Protein AF-S7VWA1-F1 (afdb_monomer_lite)

Radius of gyration: 20.53 Å; chains: 1; bounding box: 44×35×61 Å

Secondary structure (DSSP, 8-state):
-BSPPSS-EEEEEEETTEEEEEEEE--BTTTB-------SS-EEEEEEETTTEEEEEEESSS--EEEEETTTTEEEEES-HHHHHHHHHHHHHHHHHHHHHHHHHHHHHHHHHT-HHHHHHHHHHHHHHHHHHHHHHHHHHHHHHHHHHTT--

Organism: NCBI:txid641526

Sequence (153 aa):
MKNIPEGDVILSQYDVDKISVLDTLEIGKGGTFSHELTVDNPNFYDLDLFGEKTIRLALFEEDVEIKYDFESEKLDVTGSKDSELLFNIDELTVKYQEETNELNSAFYEAMTAKDQDKVQEIREQAMVMGMNHAENVKDIISKRKEVLLHWQD

pLDDT: mean 88.63, std 12.36, range [36.06, 97.75]

InterPro domains:
  IPR025380 Domain of unknown function DUF4369 [PF14289] (3-85)

Structure (mmCIF, N/CA/C/O backbone):
data_AF-S7VWA1-F1
#
_entry.id   AF-S7VWA1-F1
#
loop_
_atom_site.group_PDB
_atom_site.id
_atom_site.type_symbol
_atom_site.label_atom_id
_atom_site.label_alt_id
_atom_site.label_comp_id
_atom_site.label_asym_id
_atom_site.label_entity_id
_atom_site.label_seq_id
_atom_site.pdbx_PDB_ins_code
_atom_site.Cartn_x
_atom_site.Cartn_y
_atom_site.Cartn_z
_atom_site.occupancy
_atom_site.B_iso_or_equiv
_atom_site.auth_seq_id
_atom_site.auth_comp_id
_atom_site.auth_asym_id
_atom_site.auth_atom_id
_atom_site.pdbx_PDB_model_num
ATOM 1 N N . MET A 1 1 ? -9.393 15.049 9.196 1.00 61.25 1 MET A N 1
ATOM 2 C CA . MET A 1 1 ? -9.174 14.886 7.738 1.00 61.25 1 MET A CA 1
ATOM 3 C C . MET A 1 1 ? -9.419 16.221 7.033 1.00 61.25 1 MET A C 1
ATOM 5 O O . MET A 1 1 ? -9.912 17.145 7.675 1.00 61.25 1 MET A O 1
ATOM 9 N N . LYS A 1 2 ? -9.063 16.367 5.754 1.00 64.38 2 LYS A N 1
ATOM 10 C CA . LYS A 1 2 ? -9.415 17.543 4.930 1.00 64.38 2 LYS A CA 1
ATOM 11 C C . LYS A 1 2 ? -10.226 17.097 3.713 1.00 64.38 2 LYS A C 1
ATOM 13 O O . LYS A 1 2 ? -10.037 15.972 3.270 1.00 64.38 2 LYS A O 1
ATOM 18 N N . ASN A 1 3 ? -11.095 17.979 3.206 1.00 68.25 3 ASN A N 1
ATOM 19 C CA . ASN A 1 3 ? -11.914 17.765 2.000 1.00 68.25 3 ASN A CA 1
ATOM 20 C C . ASN A 1 3 ? -12.756 16.476 2.054 1.00 68.25 3 ASN A C 1
ATOM 22 O O . ASN A 1 3 ? -12.629 15.602 1.212 1.00 68.25 3 ASN A O 1
ATOM 26 N N . ILE A 1 4 ? -13.574 16.357 3.101 1.00 73.81 4 ILE A N 1
ATOM 27 C CA . ILE A 1 4 ? -14.302 15.129 3.445 1.00 73.81 4 ILE A CA 1
ATOM 28 C C . ILE A 1 4 ? -15.493 14.929 2.486 1.00 73.81 4 ILE A C 1
ATOM 30 O O . ILE A 1 4 ? -16.330 15.837 2.416 1.00 73.81 4 ILE A O 1
ATOM 34 N N . PRO A 1 5 ? -15.586 13.785 1.783 1.00 79.19 5 PRO A N 1
ATOM 35 C CA . PRO A 1 5 ? -16.743 13.427 0.960 1.00 79.19 5 PRO A CA 1
ATOM 36 C C . PRO A 1 5 ? -18.007 13.160 1.793 1.00 79.19 5 PRO A C 1
ATOM 38 O O . PRO A 1 5 ? -17.959 13.039 3.017 1.00 79.19 5 PRO A O 1
ATOM 41 N N . GLU A 1 6 ? -19.158 13.048 1.129 1.00 81.56 6 GLU A N 1
ATOM 42 C CA . GLU A 1 6 ? -20.365 12.511 1.769 1.00 81.56 6 GLU A CA 1
ATOM 43 C C . GLU A 1 6 ? -20.271 10.984 1.868 1.00 81.56 6 GLU A C 1
ATOM 45 O O . GLU A 1 6 ? -19.834 10.330 0.926 1.00 81.56 6 GLU A O 1
ATOM 50 N N . GLY A 1 7 ? -20.717 10.409 2.984 1.00 86.06 7 GLY A N 1
ATOM 51 C CA . GLY A 1 7 ? -20.740 8.961 3.183 1.00 86.06 7 GLY A CA 1
ATOM 52 C C . GLY A 1 7 ? -20.439 8.558 4.621 1.00 86.06 7 GLY A C 1
ATOM 53 O O . GLY A 1 7 ? -20.349 9.405 5.514 1.00 86.06 7 GLY A O 1
ATOM 54 N N . ASP A 1 8 ? -20.254 7.257 4.809 1.00 91.38 8 ASP A N 1
ATOM 55 C CA . ASP A 1 8 ? -19.962 6.641 6.098 1.00 91.38 8 ASP A CA 1
ATOM 56 C C . ASP A 1 8 ? -18.490 6.224 6.185 1.00 91.38 8 ASP A C 1
ATOM 58 O O . ASP A 1 8 ? -17.864 5.898 5.177 1.00 91.38 8 ASP A O 1
ATOM 62 N N . VAL A 1 9 ? -17.935 6.192 7.398 1.00 93.94 9 VAL A N 1
ATOM 63 C CA . VAL A 1 9 ? -16.669 5.494 7.653 1.00 93.94 9 VAL A CA 1
ATOM 64 C C . VAL A 1 9 ? -16.994 4.128 8.222 1.00 93.94 9 VAL A C 1
ATOM 66 O O . VAL A 1 9 ? -17.616 4.029 9.277 1.00 93.94 9 VAL A O 1
ATOM 69 N N . ILE A 1 10 ? -16.584 3.073 7.528 1.00 96.06 10 ILE A N 1
ATOM 70 C CA . ILE A 1 10 ? -16.974 1.702 7.855 1.00 96.06 10 ILE A CA 1
ATOM 71 C C . ILE A 1 10 ? -15.726 0.911 8.223 1.00 96.06 10 ILE A C 1
ATOM 73 O O . ILE A 1 10 ? -14.774 0.835 7.449 1.00 96.06 10 ILE A O 1
ATOM 77 N N . LEU A 1 11 ? -15.746 0.283 9.396 1.00 96.31 11 LEU A N 1
ATOM 78 C CA . LEU A 1 11 ? -14.719 -0.663 9.809 1.00 96.31 11 LEU A CA 1
ATOM 79 C C . LEU A 1 11 ? -15.211 -2.080 9.532 1.00 96.31 11 LEU A C 1
ATOM 81 O O . LEU A 1 11 ? -16.265 -2.494 10.016 1.00 96.31 11 LEU A O 1
ATOM 85 N N . SER A 1 12 ? -14.430 -2.836 8.772 1.00 95.75 12 SER A N 1
ATOM 86 C CA . SER A 1 12 ? -14.678 -4.246 8.483 1.00 95.75 12 SER A CA 1
ATOM 87 C C . SER A 1 12 ? -13.497 -5.103 8.918 1.00 95.75 12 SER A C 1
ATOM 89 O O . SER A 1 12 ? -12.361 -4.640 8.935 1.00 95.75 12 SER A O 1
ATOM 91 N N . GLN A 1 13 ? -13.751 -6.363 9.249 1.00 93.81 13 GLN A N 1
ATOM 92 C CA . GLN A 1 13 ? -12.741 -7.344 9.637 1.00 93.81 13 GLN A CA 1
ATOM 93 C C . GLN A 1 13 ? -12.687 -8.485 8.625 1.00 93.81 13 GLN A C 1
ATOM 95 O O . GLN A 1 13 ? -13.713 -8.894 8.074 1.00 93.81 13 GLN A O 1
ATOM 100 N N . TYR A 1 14 ? -11.485 -9.015 8.409 1.00 88.12 14 TYR A N 1
ATOM 101 C CA . TYR A 1 14 ? -11.291 -10.251 7.663 1.00 88.12 14 TYR A CA 1
ATOM 102 C C . TYR A 1 14 ? -11.533 -11.455 8.569 1.00 88.12 14 TYR A C 1
ATOM 104 O O . TYR A 1 14 ? -10.827 -11.670 9.551 1.00 88.12 14 TYR A O 1
ATOM 112 N N . ASP A 1 15 ? -12.504 -12.273 8.194 1.00 81.12 15 ASP A N 1
ATOM 113 C CA . ASP A 1 15 ? -12.645 -13.639 8.677 1.00 81.12 15 ASP A CA 1
ATOM 114 C C . ASP A 1 15 ? -12.110 -14.614 7.619 1.00 81.12 15 ASP A C 1
ATOM 116 O O . ASP A 1 15 ? -11.888 -14.245 6.465 1.00 81.12 15 ASP A O 1
ATOM 120 N N . VAL A 1 16 ? -11.939 -15.884 8.001 1.00 72.94 16 VAL A N 1
ATOM 121 C CA . VAL A 1 16 ? -11.320 -16.940 7.171 1.00 72.94 16 VAL A CA 1
ATOM 122 C C . VAL A 1 16 ? -11.872 -16.994 5.738 1.00 72.94 16 VAL A C 1
ATOM 124 O O . VAL A 1 16 ? -11.105 -17.204 4.803 1.00 72.94 16 VAL A O 1
ATOM 127 N N . ASP A 1 17 ? -13.174 -16.749 5.560 1.00 80.25 17 ASP A N 1
ATOM 128 C CA . ASP A 1 17 ? -13.857 -16.908 4.271 1.00 80.25 17 ASP A CA 1
ATOM 129 C C . ASP A 1 17 ? -14.558 -15.635 3.758 1.00 80.25 17 ASP A C 1
ATOM 131 O O . ASP A 1 17 ? -15.159 -15.657 2.680 1.00 80.25 17 ASP A O 1
ATOM 135 N N . LYS A 1 18 ? -14.565 -14.534 4.523 1.00 85.50 18 LYS A N 1
ATOM 136 C CA . LYS A 1 18 ? -15.349 -13.335 4.181 1.00 85.50 18 LYS A CA 1
ATOM 137 C C . LYS A 1 18 ? -14.862 -12.078 4.896 1.00 85.50 18 LYS A C 1
ATOM 139 O O . LYS A 1 18 ? -14.229 -12.152 5.940 1.00 85.50 18 LYS A O 1
ATOM 144 N N . ILE A 1 19 ? -15.254 -10.927 4.357 1.00 87.69 19 ILE A N 1
ATOM 145 C CA . ILE A 1 19 ? -15.140 -9.633 5.033 1.00 87.69 19 ILE A CA 1
ATOM 146 C C . ILE A 1 19 ? -16.472 -9.344 5.734 1.00 87.69 19 ILE A C 1
ATOM 148 O O . ILE A 1 19 ? -17.538 -9.441 5.118 1.00 87.69 19 ILE A O 1
ATOM 152 N N . SER A 1 20 ? -16.404 -9.015 7.020 1.00 91.81 20 SER A N 1
ATOM 153 C CA . SER A 1 20 ? -17.545 -8.722 7.891 1.00 91.81 20 SER A CA 1
ATOM 154 C C . SER A 1 20 ? -17.509 -7.250 8.294 1.00 91.81 20 SER A C 1
ATOM 156 O O . SER A 1 20 ? -16.512 -6.815 8.862 1.00 91.81 20 SER A O 1
ATOM 158 N N . VAL A 1 21 ? -18.582 -6.488 8.062 1.00 92.94 21 VAL A N 1
ATOM 159 C CA . VAL A 1 21 ? -18.699 -5.138 8.644 1.00 92.94 21 VAL A CA 1
ATOM 160 C C . VAL A 1 21 ? -18.793 -5.272 10.163 1.00 92.94 21 VAL A C 1
ATOM 162 O O . VAL A 1 21 ? -19.668 -5.986 10.657 1.00 92.94 21 VAL A O 1
ATOM 165 N N . LEU A 1 22 ? -17.892 -4.605 10.882 1.00 92.75 22 LEU A N 1
ATOM 166 C CA . LEU A 1 22 ? -17.898 -4.543 12.341 1.00 92.75 22 LEU A CA 1
ATOM 167 C C . LEU A 1 22 ? -18.718 -3.363 12.837 1.00 92.75 22 LEU A C 1
ATOM 169 O O . LEU A 1 22 ? -19.585 -3.544 13.688 1.00 92.75 22 LEU A O 1
ATOM 173 N N . ASP A 1 23 ? -18.439 -2.171 12.310 1.00 93.50 23 ASP A N 1
ATOM 174 C CA . ASP A 1 23 ? -19.079 -0.951 12.783 1.00 93.50 23 ASP A CA 1
ATOM 175 C C . ASP A 1 23 ? -19.065 0.166 11.731 1.00 93.50 23 ASP A C 1
ATOM 177 O O . ASP A 1 23 ? -18.304 0.135 10.760 1.00 93.50 23 ASP A O 1
ATOM 181 N N . THR A 1 24 ? -19.919 1.163 11.944 1.00 94.38 24 THR A N 1
ATOM 182 C CA . THR A 1 24 ? -19.949 2.429 11.209 1.00 94.38 24 THR A CA 1
ATOM 183 C C . THR A 1 24 ? -19.585 3.561 12.164 1.00 94.38 24 THR A C 1
ATOM 185 O O . THR A 1 24 ? -20.292 3.823 13.134 1.00 94.38 24 THR A O 1
ATOM 188 N N . LEU A 1 25 ? -18.457 4.220 11.911 1.00 93.00 25 LEU A N 1
ATOM 189 C CA . LEU A 1 25 ? -17.848 5.174 12.826 1.00 93.00 25 LEU A CA 1
ATOM 190 C C . LEU A 1 25 ? -18.490 6.556 12.689 1.00 93.00 25 LEU A C 1
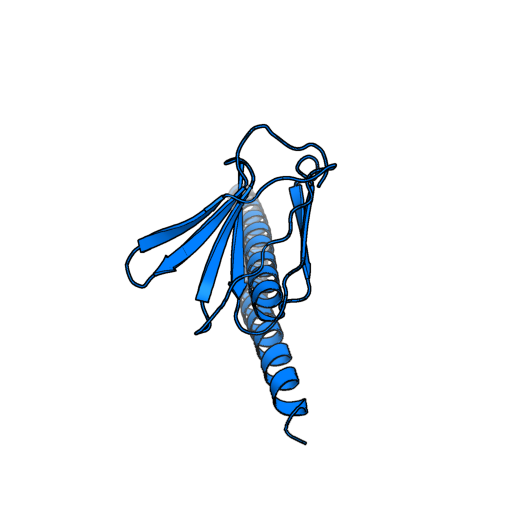ATOM 192 O O . LEU A 1 25 ? -18.592 7.115 11.596 1.00 93.00 25 LEU A O 1
ATOM 196 N N . GLU A 1 26 ? -18.852 7.148 13.827 1.00 89.12 26 GLU A N 1
ATOM 197 C CA . GLU A 1 26 ? -19.348 8.521 13.862 1.00 89.12 26 GLU A CA 1
ATOM 198 C C . GLU A 1 26 ? -18.234 9.532 13.568 1.00 89.12 26 GLU A C 1
ATOM 200 O O . GLU A 1 26 ? -17.156 9.522 14.174 1.00 89.12 26 GLU A O 1
ATOM 205 N N . ILE A 1 27 ? -18.526 10.466 12.660 1.00 88.75 27 ILE A N 1
ATOM 206 C CA . ILE A 1 27 ? -17.581 11.501 12.247 1.00 88.75 27 ILE A CA 1
ATOM 207 C C . ILE A 1 27 ? -17.793 12.777 13.052 1.00 88.75 27 ILE A C 1
ATOM 209 O O . ILE A 1 27 ? -18.796 13.482 12.938 1.00 88.75 27 ILE A O 1
ATOM 213 N N . GLY A 1 28 ? -16.788 13.095 13.860 1.00 83.75 28 GLY A N 1
ATOM 214 C CA . GLY A 1 28 ? -16.686 14.335 14.607 1.00 83.75 28 GLY A CA 1
ATOM 215 C C . GLY A 1 28 ? -16.312 15.539 13.740 1.00 83.75 28 GLY A C 1
ATOM 216 O O . GLY A 1 28 ? -16.038 15.460 12.537 1.00 83.75 28 GLY A O 1
ATOM 217 N N . LYS A 1 29 ? -16.267 16.712 14.381 1.00 78.88 29 LYS A N 1
ATOM 218 C CA . LYS A 1 29 ? -15.920 17.976 13.716 1.00 78.88 29 LYS A CA 1
ATOM 219 C C . LYS A 1 29 ? -14.548 17.889 13.042 1.00 78.88 29 LYS A C 1
ATOM 221 O O . LYS A 1 29 ? -13.563 17.549 13.682 1.00 78.88 29 LYS A O 1
ATOM 226 N N . GLY A 1 30 ? -14.478 18.285 11.771 1.00 75.81 30 GLY A N 1
ATOM 227 C CA . GLY A 1 30 ? -13.224 18.273 11.007 1.00 75.81 30 GLY A CA 1
ATOM 228 C C . GLY A 1 30 ? -12.808 16.885 10.504 1.00 75.81 30 GLY A C 1
ATOM 229 O O . GLY A 1 30 ? -11.635 16.680 10.180 1.00 75.81 30 GLY A O 1
ATOM 230 N N . GLY A 1 31 ? -13.741 15.929 10.437 1.00 83.12 31 GLY A N 1
ATOM 231 C CA . GLY A 1 31 ? -13.469 14.594 9.899 1.00 83.12 31 GLY A CA 1
ATOM 232 C C . GLY A 1 31 ? -12.551 13.787 10.797 1.00 83.12 31 GLY A C 1
ATOM 233 O O . GLY A 1 31 ? -11.582 13.208 10.312 1.00 83.12 31 GLY A O 1
ATOM 234 N N . THR A 1 32 ? -12.766 13.872 12.106 1.00 88.69 32 THR A N 1
ATOM 235 C CA . THR A 1 32 ? -12.045 13.077 13.101 1.00 88.69 32 THR A CA 1
ATOM 236 C C . THR A 1 32 ? -12.975 12.006 13.635 1.00 88.69 32 THR A C 1
ATOM 238 O O . THR A 1 32 ? -14.142 12.288 13.892 1.00 88.69 32 THR A O 1
ATOM 241 N N . PHE A 1 33 ? -12.450 10.819 13.878 1.00 91.38 33 PHE A N 1
ATOM 242 C CA . PHE A 1 33 ? -13.155 9.735 14.547 1.00 91.38 33 PHE A CA 1
ATOM 243 C C . PHE A 1 33 ? -12.196 9.068 15.531 1.00 91.38 33 PHE A C 1
ATOM 245 O O . PHE A 1 33 ? -10.980 9.231 15.433 1.00 91.38 33 PHE A O 1
ATOM 252 N N . SER A 1 34 ? -12.756 8.348 16.492 1.00 91.94 34 SER A N 1
ATOM 253 C CA . SER A 1 34 ? -12.025 7.507 17.435 1.00 91.94 34 SER A CA 1
ATOM 254 C C . SER A 1 34 ? -12.883 6.283 17.689 1.00 91.94 34 SER A C 1
ATOM 256 O O . SER A 1 34 ? -14.093 6.418 17.867 1.00 91.94 34 SER A O 1
ATOM 258 N N . HIS A 1 35 ? -12.274 5.106 17.693 1.00 91.75 35 HIS A N 1
ATOM 259 C CA . HIS A 1 35 ? -12.984 3.851 17.884 1.00 91.75 35 HIS A CA 1
ATOM 260 C C . HIS A 1 35 ? -12.120 2.916 18.723 1.00 91.75 35 HIS A C 1
ATOM 262 O O . HIS A 1 35 ? -10.932 2.765 18.451 1.00 91.75 35 HIS A O 1
ATOM 268 N N . GLU A 1 36 ? -12.719 2.321 19.750 1.00 92.00 36 GLU A N 1
ATOM 269 C CA . GLU A 1 36 ? -12.069 1.324 20.596 1.00 92.00 36 GLU A CA 1
ATOM 270 C C . GLU A 1 36 ? -12.538 -0.063 20.162 1.00 92.00 36 GLU A C 1
ATOM 272 O O . GLU A 1 36 ? -13.737 -0.340 20.125 1.00 92.00 36 GLU A O 1
ATOM 277 N N . LEU A 1 37 ? -11.584 -0.939 19.855 1.00 88.81 37 LEU A N 1
ATOM 278 C CA . LEU A 1 37 ? -11.833 -2.306 19.419 1.00 88.81 37 LEU A CA 1
ATOM 279 C C . LEU A 1 37 ? -11.184 -3.280 20.405 1.00 88.81 37 LEU A C 1
ATOM 281 O O . LEU A 1 37 ? -10.043 -3.091 20.816 1.00 88.81 37 LEU A O 1
ATOM 285 N N . THR A 1 38 ? -11.888 -4.356 20.756 1.00 87.94 38 THR A N 1
ATOM 286 C CA . THR A 1 38 ? -11.274 -5.495 21.454 1.00 87.94 38 THR A CA 1
ATOM 287 C C . THR A 1 38 ? -10.739 -6.483 20.421 1.00 87.94 38 THR A C 1
ATOM 289 O O . THR A 1 38 ? -11.511 -7.001 19.616 1.00 87.94 38 THR A O 1
ATOM 292 N N . VAL A 1 39 ? -9.428 -6.736 20.435 1.00 86.81 39 VAL A N 1
ATOM 293 C CA . VAL A 1 39 ? -8.749 -7.619 19.476 1.00 86.81 39 VAL A CA 1
ATOM 294 C C . VAL A 1 39 ? -8.180 -8.833 20.206 1.00 86.81 39 VAL A C 1
ATOM 296 O O . VAL A 1 39 ? -7.154 -8.743 20.872 1.00 86.81 39 VAL A O 1
ATOM 299 N N . ASP A 1 40 ? -8.843 -9.983 20.075 1.00 85.75 40 ASP A N 1
ATOM 300 C CA . ASP A 1 40 ? -8.420 -11.215 20.762 1.00 85.75 40 ASP A CA 1
ATOM 301 C C . ASP A 1 40 ? -7.215 -11.896 20.092 1.00 85.75 40 ASP A C 1
ATOM 303 O O . ASP A 1 40 ? -6.449 -12.605 20.741 1.00 85.75 40 ASP A O 1
ATOM 307 N N . ASN A 1 41 ? -7.064 -11.722 18.775 1.00 88.19 41 ASN A N 1
ATOM 308 C CA . ASN A 1 41 ? -5.994 -12.312 17.971 1.00 88.19 41 ASN A CA 1
ATOM 309 C C . ASN A 1 41 ? -5.560 -11.325 16.877 1.00 88.19 41 ASN A C 1
ATOM 311 O O . ASN A 1 41 ? -6.407 -10.556 16.411 1.00 88.19 41 ASN A O 1
ATOM 315 N N . PRO A 1 42 ? -4.296 -11.374 16.408 1.00 90.00 42 PRO A N 1
ATOM 316 C CA . PRO A 1 42 ? -3.850 -10.545 15.292 1.00 90.00 42 PRO A CA 1
ATOM 317 C C . PRO A 1 42 ? -4.740 -10.766 14.067 1.00 90.00 42 PRO A C 1
ATOM 319 O O . PRO A 1 42 ? -4.946 -11.911 13.654 1.00 90.00 42 PRO A O 1
ATOM 322 N N . ASN A 1 43 ? -5.265 -9.686 13.488 1.00 92.06 43 ASN A N 1
ATOM 323 C CA . ASN A 1 43 ? -6.146 -9.777 12.326 1.00 92.06 43 ASN A CA 1
ATOM 324 C C . ASN A 1 43 ? -6.019 -8.558 11.399 1.00 92.06 43 ASN A C 1
ATOM 326 O O . ASN A 1 43 ? -5.456 -7.523 11.770 1.00 92.06 43 ASN A O 1
ATOM 330 N N . PHE A 1 44 ? -6.553 -8.696 10.187 1.00 92.94 44 PHE A N 1
ATOM 331 C CA . PHE A 1 44 ? -6.682 -7.617 9.222 1.00 92.94 44 PHE A CA 1
ATOM 332 C C . PHE A 1 44 ? -8.052 -6.954 9.307 1.00 92.94 44 PHE A C 1
ATOM 334 O O . PHE A 1 44 ? -9.083 -7.614 9.478 1.00 92.94 44 PHE A O 1
ATOM 341 N N . TYR A 1 45 ? -8.044 -5.643 9.109 1.00 94.94 45 TYR A N 1
ATOM 342 C CA . TYR A 1 45 ? -9.229 -4.803 9.078 1.00 94.94 45 TYR A CA 1
ATOM 343 C C . TYR A 1 45 ? -9.173 -3.894 7.860 1.00 94.94 45 TYR A C 1
ATOM 345 O O . TYR A 1 45 ? -8.098 -3.435 7.488 1.00 94.94 45 TYR A O 1
ATOM 353 N N . ASP A 1 46 ? -10.321 -3.615 7.260 1.00 95.44 46 ASP A N 1
ATOM 354 C CA . ASP A 1 46 ? -10.457 -2.585 6.238 1.00 95.44 46 ASP A CA 1
ATOM 355 C C . ASP A 1 46 ? -11.238 -1.417 6.833 1.00 95.44 46 ASP A C 1
ATOM 357 O O . ASP A 1 46 ? -12.360 -1.580 7.317 1.00 95.44 46 ASP A O 1
ATOM 361 N N . LEU A 1 47 ? -10.628 -0.239 6.789 1.00 96.00 47 LEU A N 1
ATOM 362 C CA . LEU A 1 47 ? -11.278 1.024 7.074 1.00 96.00 47 LEU A CA 1
ATOM 363 C C . LEU A 1 47 ? -11.677 1.661 5.744 1.00 96.00 47 LEU A C 1
ATOM 365 O O . LEU A 1 47 ? -10.833 2.191 5.018 1.00 96.00 47 LEU A O 1
ATOM 369 N N . ASP A 1 48 ? -12.957 1.573 5.417 1.00 95.88 48 ASP A N 1
ATOM 370 C CA . ASP A 1 48 ? -13.536 2.251 4.270 1.00 95.88 48 ASP A CA 1
ATOM 371 C C . ASP A 1 48 ? -13.877 3.693 4.645 1.00 95.88 48 ASP A C 1
ATOM 373 O O . ASP A 1 48 ? -14.615 3.950 5.597 1.00 95.88 48 ASP A O 1
ATOM 377 N N . LEU A 1 49 ? -13.291 4.639 3.922 1.00 94.62 49 LEU A N 1
ATOM 378 C CA . LEU A 1 49 ? -13.514 6.060 4.099 1.00 94.62 49 LEU A CA 1
ATOM 379 C C . LEU A 1 49 ? -14.470 6.552 3.014 1.00 94.62 49 LEU A C 1
ATOM 381 O O . LEU A 1 49 ? -14.054 6.802 1.878 1.00 94.62 49 LEU A O 1
ATOM 385 N N . PHE A 1 50 ? -15.735 6.730 3.395 1.00 93.00 50 PHE A N 1
ATOM 386 C CA . PHE A 1 50 ? -16.781 7.349 2.577 1.00 93.00 50 PHE A CA 1
ATOM 387 C C . PHE A 1 50 ? -17.039 6.627 1.240 1.00 93.00 50 PHE A C 1
ATOM 389 O O . PHE A 1 50 ? -17.513 7.243 0.291 1.00 93.00 50 PHE A O 1
ATOM 396 N N . GLY A 1 51 ? -16.713 5.333 1.128 1.00 91.81 51 GLY A N 1
ATOM 397 C CA . GLY A 1 51 ? -16.806 4.566 -0.118 1.00 91.81 51 GLY A CA 1
ATOM 398 C C . GLY A 1 51 ? -15.788 4.948 -1.199 1.00 91.81 51 GLY A C 1
ATOM 399 O O . GLY A 1 51 ? -15.848 4.407 -2.303 1.00 91.81 51 GLY A O 1
ATOM 400 N N . GLU A 1 52 ? -14.866 5.872 -0.914 1.00 91.88 52 GLU A N 1
ATOM 401 C CA . GLU A 1 52 ? -13.878 6.363 -1.884 1.00 91.88 52 GLU A CA 1
ATOM 402 C C . GLU A 1 52 ? -12.494 5.745 -1.675 1.00 91.88 52 GLU A C 1
ATOM 404 O O . GLU A 1 52 ? -11.774 5.478 -2.641 1.00 91.88 52 GLU A O 1
ATOM 409 N N . LYS A 1 53 ? -12.108 5.506 -0.417 1.00 93.12 53 LYS A N 1
ATOM 410 C CA . LYS A 1 53 ? -10.787 4.977 -0.074 1.00 93.12 53 LYS A CA 1
ATOM 411 C C . LYS A 1 53 ? -10.881 3.904 0.994 1.00 93.12 53 LYS A C 1
ATOM 413 O O . LYS A 1 53 ? -11.229 4.190 2.131 1.00 93.12 53 LYS A O 1
ATOM 418 N N . THR A 1 54 ? -10.436 2.699 0.665 1.00 94.94 54 THR A N 1
ATOM 419 C CA . THR A 1 54 ? -10.237 1.633 1.650 1.00 94.94 54 THR A CA 1
ATOM 420 C C . THR A 1 54 ? -8.779 1.599 2.113 1.00 94.94 54 THR A C 1
ATOM 422 O O . THR A 1 54 ? -7.852 1.630 1.295 1.00 94.94 54 THR A O 1
ATOM 425 N N . ILE A 1 55 ? -8.570 1.548 3.427 1.00 95.06 55 ILE A N 1
ATOM 426 C CA . ILE A 1 55 ? -7.263 1.458 4.086 1.00 95.06 55 ILE A CA 1
ATOM 427 C C . ILE A 1 55 ? -7.211 0.134 4.845 1.00 95.06 55 ILE A C 1
ATOM 429 O O . ILE A 1 55 ? -7.991 -0.072 5.773 1.00 95.06 55 ILE A O 1
ATOM 433 N N . ARG A 1 56 ? -6.282 -0.752 4.474 1.00 95.00 56 ARG A N 1
ATOM 434 C CA . ARG A 1 56 ? -6.086 -2.016 5.185 1.00 95.00 56 ARG A CA 1
ATOM 435 C C . ARG A 1 56 ? -5.151 -1.839 6.371 1.00 95.00 56 ARG A C 1
ATOM 437 O O . ARG A 1 56 ? -4.075 -1.273 6.236 1.00 95.00 56 ARG A O 1
ATOM 444 N N . LEU A 1 57 ? -5.542 -2.376 7.515 1.00 94.94 57 LEU A N 1
ATOM 445 C CA . LEU A 1 57 ? -4.815 -2.309 8.775 1.00 94.94 57 LEU A CA 1
ATOM 446 C C . LEU A 1 57 ? -4.505 -3.723 9.254 1.00 94.94 57 LEU A C 1
ATOM 448 O O . LEU A 1 57 ? -5.324 -4.630 9.105 1.00 94.94 57 LEU A O 1
ATOM 452 N N . ALA A 1 58 ? -3.337 -3.897 9.860 1.00 93.62 58 ALA A N 1
ATOM 453 C CA . ALA A 1 58 ? -2.985 -5.089 10.621 1.00 93.62 58 ALA A CA 1
ATOM 454 C C . ALA A 1 58 ? -2.917 -4.686 12.096 1.00 93.62 58 ALA A C 1
ATOM 456 O O . ALA A 1 58 ? -2.070 -3.870 12.466 1.00 93.62 58 ALA A O 1
ATOM 457 N N . LEU A 1 59 ? -3.835 -5.202 12.917 1.00 92.50 59 LEU A N 1
ATOM 458 C CA . LEU A 1 59 ? -4.000 -4.774 14.311 1.00 92.50 59 LEU A CA 1
ATOM 459 C C . LEU A 1 59 ? -3.892 -5.954 15.276 1.00 92.50 59 LEU A C 1
ATOM 461 O O . LEU A 1 59 ? -4.379 -7.053 14.992 1.00 92.50 59 LEU A O 1
ATOM 465 N N . PHE A 1 60 ? -3.277 -5.689 16.431 1.00 89.94 60 PHE A N 1
ATOM 466 C CA . PHE A 1 60 ? -3.230 -6.612 17.561 1.00 89.94 60 PHE A CA 1
ATOM 467 C C . PHE A 1 60 ? -3.215 -5.874 18.910 1.00 89.94 60 PHE A C 1
ATOM 469 O O . PHE A 1 60 ? -4.274 -5.687 19.493 1.00 89.94 60 PHE A O 1
ATOM 476 N N . GLU A 1 61 ? -2.049 -5.424 19.384 1.00 87.81 61 GLU A N 1
ATOM 477 C CA . GLU A 1 61 ? -1.879 -4.825 20.727 1.00 87.81 61 GLU A CA 1
ATOM 478 C C . GLU A 1 61 ? -1.570 -3.318 20.710 1.00 87.81 61 GLU A C 1
ATOM 480 O O . GLU A 1 61 ? -1.480 -2.694 21.765 1.00 87.81 61 GLU A O 1
ATOM 485 N N . GLU A 1 62 ? -1.375 -2.729 19.530 1.00 91.75 62 GLU A N 1
ATOM 486 C CA . GLU A 1 62 ? -0.959 -1.333 19.374 1.00 91.75 62 GLU A CA 1
ATOM 487 C C . GLU A 1 62 ? -2.073 -0.483 18.759 1.00 91.75 62 GLU A C 1
ATOM 489 O O . GLU A 1 62 ? -2.730 -0.900 17.799 1.00 91.75 62 GLU A O 1
ATOM 494 N N . ASP A 1 63 ? -2.229 0.734 19.282 1.00 93.94 63 ASP A N 1
ATOM 495 C CA . ASP A 1 63 ? -3.128 1.742 18.728 1.00 93.94 63 ASP A CA 1
ATOM 496 C C . ASP A 1 63 ? -2.645 2.195 17.348 1.00 93.94 63 ASP A C 1
ATOM 498 O O . ASP A 1 63 ? -1.445 2.328 17.103 1.00 93.94 63 ASP A O 1
ATOM 502 N N . VAL A 1 64 ? -3.582 2.501 16.452 1.00 95.19 64 VAL A N 1
ATOM 503 C CA . VAL A 1 64 ? -3.277 3.050 15.129 1.00 95.19 64 VAL A CA 1
ATOM 504 C C . VAL A 1 64 ? -3.865 4.449 14.983 1.00 95.19 64 VAL A C 1
ATOM 506 O O . VAL A 1 64 ? -5.036 4.689 15.270 1.00 95.19 64 VAL A O 1
ATOM 509 N N . GLU A 1 65 ? -3.051 5.381 14.499 1.00 95.69 65 GLU A N 1
ATOM 510 C CA . GLU A 1 65 ? -3.489 6.707 14.081 1.00 95.69 65 GLU A CA 1
ATOM 511 C C . GLU A 1 65 ? -3.421 6.798 12.556 1.00 95.69 65 GLU A C 1
ATOM 513 O O . GLU A 1 65 ? -2.404 6.463 11.947 1.00 95.69 65 GLU A O 1
ATOM 518 N N . ILE A 1 66 ? -4.513 7.260 11.943 1.00 94.31 66 ILE A N 1
ATOM 519 C CA . ILE A 1 66 ? -4.657 7.354 10.489 1.00 94.31 66 ILE A CA 1
ATOM 520 C C . ILE A 1 66 ? -4.980 8.795 10.121 1.00 94.31 66 ILE A C 1
ATOM 522 O O . ILE A 1 66 ? -5.957 9.383 10.597 1.00 94.31 66 ILE A O 1
ATOM 526 N N . LYS A 1 67 ? -4.182 9.363 9.220 1.00 93.88 67 LYS A N 1
ATOM 527 C CA . LYS A 1 67 ? -4.420 10.674 8.620 1.00 93.88 67 LYS A CA 1
ATOM 528 C C . LYS A 1 67 ? -4.477 10.518 7.111 1.00 93.88 67 LYS A C 1
ATOM 530 O O . LYS A 1 67 ? -3.505 10.115 6.484 1.00 93.88 67 LYS A O 1
ATOM 535 N N . TYR A 1 68 ? -5.619 10.884 6.539 1.00 93.25 68 TYR A N 1
ATOM 536 C CA . TYR A 1 68 ? -5.820 10.893 5.096 1.00 93.25 68 TYR A CA 1
ATOM 537 C C . TYR A 1 68 ? -6.283 12.272 4.616 1.00 93.25 68 TYR A C 1
ATOM 539 O O . TYR A 1 68 ? -7.094 12.943 5.273 1.00 93.25 68 TYR A O 1
ATOM 547 N N . ASP A 1 69 ? -5.730 12.695 3.484 1.00 91.56 69 ASP A N 1
ATOM 548 C CA . ASP A 1 69 ? -6.074 13.921 2.771 1.00 91.56 69 ASP A CA 1
ATOM 549 C C . ASP A 1 69 ? -6.604 13.550 1.378 1.00 91.56 69 ASP A C 1
ATOM 551 O O . ASP A 1 69 ? -5.857 13.030 0.554 1.00 91.56 69 ASP A O 1
ATOM 555 N N . PHE A 1 70 ? -7.890 13.813 1.126 1.00 89.06 70 PHE A N 1
ATOM 556 C CA . PHE A 1 70 ? -8.578 13.429 -0.115 1.00 89.06 70 PHE A CA 1
ATOM 557 C C . PHE A 1 70 ? -8.159 14.247 -1.346 1.00 89.06 70 PHE A C 1
ATOM 559 O O . PHE A 1 70 ? -8.474 13.866 -2.464 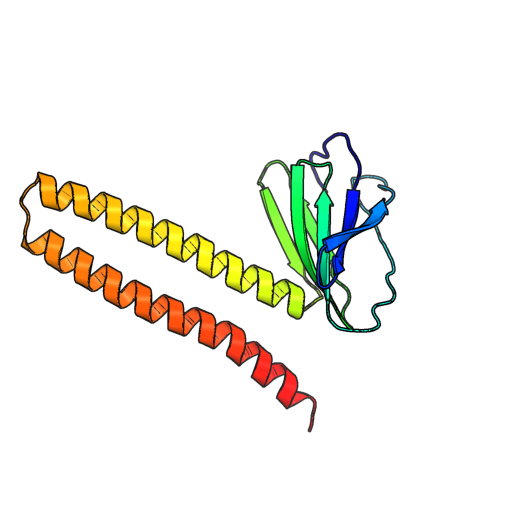1.00 89.06 70 PHE A O 1
ATOM 566 N N . GLU A 1 71 ? -7.464 15.375 -1.175 1.00 89.31 71 GLU A N 1
ATOM 567 C CA . GLU A 1 71 ? -7.022 16.205 -2.304 1.00 89.31 71 GLU A CA 1
ATOM 568 C C . GLU A 1 71 ? -5.632 15.796 -2.790 1.00 89.31 71 GLU A C 1
ATOM 570 O O . GLU A 1 71 ? -5.387 15.707 -3.990 1.00 89.31 71 GLU A O 1
ATOM 575 N N . SER A 1 72 ? -4.719 15.540 -1.854 1.00 92.31 72 SER A N 1
ATOM 576 C CA . SER A 1 72 ? -3.360 15.075 -2.168 1.00 92.31 72 SER A CA 1
ATOM 577 C C . SER A 1 72 ? -3.226 13.553 -2.227 1.00 92.31 72 SER A C 1
ATOM 579 O O . SER A 1 72 ? -2.143 13.061 -2.532 1.00 92.31 72 SER A O 1
ATOM 581 N N . GLU A 1 73 ? -4.285 12.825 -1.864 1.00 90.06 73 GLU A N 1
ATOM 582 C CA . GLU A 1 73 ? -4.308 11.373 -1.641 1.00 90.06 73 GLU A CA 1
ATOM 583 C C . GLU A 1 73 ? -3.237 10.880 -0.652 1.00 90.06 73 GLU A C 1
ATOM 585 O O . GLU A 1 73 ? -2.899 9.695 -0.602 1.00 90.06 73 GLU A O 1
ATOM 590 N N . LYS A 1 74 ? -2.702 11.786 0.174 1.00 90.94 74 LYS A N 1
ATOM 591 C CA . LYS A 1 74 ? -1.642 11.466 1.121 1.00 90.94 74 LYS A CA 1
ATOM 592 C C . LYS A 1 74 ? -2.213 10.688 2.301 1.00 90.94 74 LYS A C 1
ATOM 594 O O . LYS A 1 74 ? -3.077 11.186 3.026 1.00 90.94 74 LYS A O 1
ATOM 599 N N . LEU A 1 75 ? -1.658 9.500 2.519 1.00 91.81 75 LEU A N 1
ATOM 600 C CA . LEU A 1 75 ? -1.915 8.647 3.671 1.00 91.81 75 LEU A CA 1
ATOM 601 C C . LEU A 1 75 ? -0.715 8.675 4.625 1.00 91.81 75 LEU A C 1
ATOM 603 O O . LEU A 1 75 ? 0.429 8.560 4.195 1.00 91.81 75 LEU A O 1
ATOM 607 N N . ASP A 1 76 ? -0.995 8.829 5.912 1.00 93.62 76 ASP A N 1
ATOM 608 C CA . ASP A 1 76 ? -0.037 8.702 7.007 1.00 93.62 76 ASP A CA 1
ATOM 609 C C . ASP A 1 76 ? -0.646 7.772 8.066 1.00 93.62 76 ASP A C 1
ATOM 611 O O . ASP A 1 76 ? -1.759 8.016 8.548 1.00 93.62 76 ASP A O 1
ATOM 615 N N . VAL A 1 77 ? 0.053 6.674 8.355 1.00 94.19 77 VAL A N 1
ATOM 616 C CA . VAL A 1 77 ? -0.362 5.635 9.302 1.00 94.19 77 VAL A CA 1
ATOM 617 C C . VAL A 1 77 ? 0.763 5.440 10.296 1.00 94.19 77 VAL A C 1
ATOM 619 O O . VAL A 1 77 ? 1.887 5.139 9.904 1.00 94.19 77 VAL A O 1
ATOM 622 N N . THR A 1 78 ? 0.446 5.611 11.575 1.00 94.88 78 THR A N 1
ATOM 623 C CA . THR A 1 78 ? 1.428 5.541 12.660 1.00 94.88 78 THR A CA 1
ATOM 624 C C . THR A 1 78 ? 0.871 4.815 13.878 1.00 94.88 78 THR A C 1
ATOM 626 O O . THR A 1 78 ? -0.342 4.668 14.021 1.00 94.88 78 THR A O 1
ATOM 629 N N . GLY A 1 79 ? 1.746 4.417 14.796 1.00 93.56 79 GLY A N 1
ATOM 630 C CA . GLY A 1 79 ? 1.388 3.889 16.118 1.00 93.56 79 GLY A CA 1
ATOM 631 C C . GLY A 1 79 ? 1.318 2.366 16.148 1.00 93.56 79 GLY A C 1
ATOM 632 O O . GLY A 1 79 ? 1.870 1.755 17.060 1.00 93.56 79 GLY A O 1
ATOM 633 N N . SER A 1 80 ? 0.735 1.758 15.110 1.00 93.88 80 SER A N 1
ATOM 634 C CA . SER A 1 80 ? 0.713 0.307 14.923 1.00 93.88 80 SER A CA 1
ATOM 635 C C . SER A 1 80 ? 1.854 -0.111 14.006 1.00 93.88 80 SER A C 1
ATOM 637 O O . SER A 1 80 ? 1.808 0.129 12.796 1.00 93.88 80 SER A O 1
ATOM 639 N N . LYS A 1 81 ? 2.858 -0.797 14.561 1.00 91.06 81 LYS A N 1
ATOM 640 C CA . LYS A 1 81 ? 4.022 -1.271 13.795 1.00 91.06 81 LYS A CA 1
ATOM 641 C C . LYS A 1 81 ? 3.629 -2.260 12.706 1.00 91.06 81 LYS A C 1
ATOM 643 O O . LYS A 1 81 ? 4.281 -2.336 11.667 1.00 91.06 81 LYS A O 1
ATOM 648 N N . ASP A 1 82 ? 2.578 -3.031 12.951 1.00 91.50 82 ASP A N 1
ATOM 649 C CA . ASP A 1 82 ? 2.091 -4.051 12.026 1.00 91.50 82 ASP A CA 1
ATOM 650 C C . ASP A 1 82 ? 1.406 -3.415 10.821 1.00 91.50 82 ASP A C 1
ATOM 652 O O . ASP A 1 82 ? 1.665 -3.814 9.683 1.00 91.50 82 ASP A O 1
ATOM 656 N N . SER A 1 83 ? 0.601 -2.379 11.062 1.00 94.38 83 SER A N 1
ATOM 657 C CA . SER A 1 83 ? 0.027 -1.574 9.987 1.00 94.38 83 SER A CA 1
ATOM 658 C C . SER A 1 83 ? 1.119 -0.808 9.240 1.00 94.38 83 SER A C 1
ATOM 660 O O . SER A 1 83 ? 1.191 -0.908 8.021 1.00 94.38 83 SER A O 1
ATOM 662 N N . GLU A 1 84 ? 2.034 -0.128 9.939 1.00 93.81 84 GLU A N 1
ATOM 663 C CA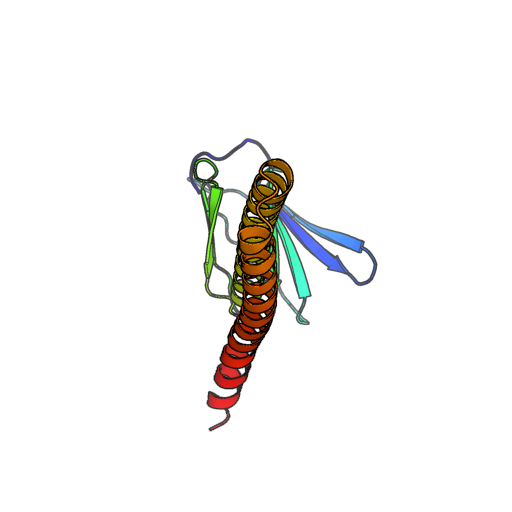 . GLU A 1 84 ? 3.173 0.571 9.319 1.00 93.81 84 GLU A CA 1
ATOM 664 C C . GLU A 1 84 ? 4.004 -0.356 8.418 1.00 93.81 84 GLU A C 1
ATOM 666 O O . GLU A 1 84 ? 4.382 0.017 7.308 1.00 93.81 84 GLU A O 1
ATOM 671 N N . LEU A 1 85 ? 4.270 -1.589 8.858 1.00 91.31 85 LEU A N 1
ATOM 672 C CA . LEU A 1 85 ? 4.977 -2.587 8.058 1.00 91.31 85 LEU A CA 1
ATOM 673 C C . LEU A 1 85 ? 4.235 -2.919 6.760 1.00 91.31 85 LEU A C 1
ATOM 675 O O . LEU A 1 85 ? 4.875 -3.007 5.712 1.00 91.31 8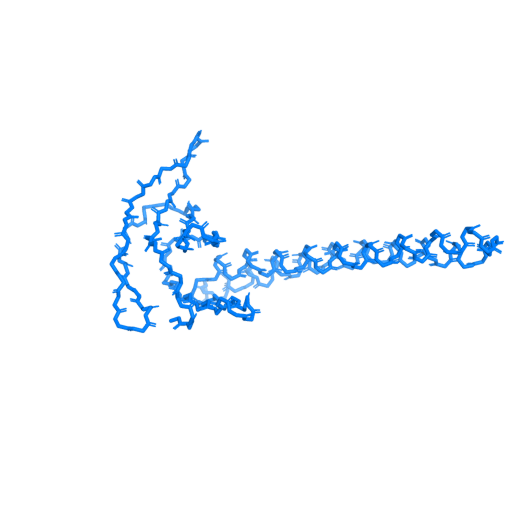5 LEU A O 1
ATOM 679 N N . LEU A 1 86 ? 2.915 -3.108 6.831 1.00 91.56 86 LEU A N 1
ATOM 680 C CA . LEU A 1 86 ? 2.087 -3.366 5.655 1.00 91.56 86 LEU A CA 1
ATOM 681 C C . LEU A 1 86 ? 2.212 -2.215 4.645 1.00 91.56 86 LEU A C 1
ATOM 683 O O . LEU A 1 86 ? 2.540 -2.463 3.487 1.00 91.56 86 LEU A O 1
ATOM 687 N N . PHE A 1 87 ? 2.069 -0.966 5.098 1.00 92.69 87 PHE A N 1
ATOM 688 C CA . PHE A 1 87 ? 2.178 0.211 4.227 1.00 92.69 87 PHE A CA 1
ATOM 689 C C . PHE A 1 87 ? 3.569 0.380 3.617 1.00 92.69 87 PHE A C 1
ATOM 691 O O . PHE A 1 87 ? 3.686 0.692 2.436 1.00 92.69 87 PHE A O 1
ATOM 698 N N . ASN A 1 88 ? 4.622 0.115 4.388 1.00 91.56 88 ASN A N 1
ATOM 699 C CA . ASN A 1 88 ? 5.994 0.160 3.888 1.00 91.56 88 ASN A CA 1
ATOM 700 C C . ASN A 1 88 ? 6.241 -0.885 2.780 1.00 91.56 88 ASN A C 1
ATOM 702 O O . ASN A 1 88 ? 6.971 -0.626 1.822 1.00 91.56 88 ASN A O 1
ATOM 706 N N . ILE A 1 89 ? 5.639 -2.075 2.894 1.00 91.12 89 ILE A N 1
ATOM 707 C CA . ILE A 1 89 ? 5.710 -3.115 1.855 1.00 91.12 89 ILE A CA 1
ATOM 708 C C . ILE A 1 89 ? 4.898 -2.703 0.618 1.00 91.12 89 ILE A C 1
ATOM 710 O O . ILE A 1 89 ? 5.365 -2.890 -0.511 1.00 91.12 89 ILE A O 1
ATOM 714 N N . ASP A 1 90 ? 3.715 -2.122 0.811 1.00 90.69 90 ASP A N 1
ATOM 715 C CA . ASP A 1 90 ? 2.878 -1.636 -0.287 1.00 90.69 90 ASP A CA 1
ATOM 716 C C . ASP A 1 90 ? 3.575 -0.503 -1.060 1.00 90.69 90 ASP A C 1
ATOM 718 O O . ASP A 1 90 ? 3.610 -0.535 -2.291 1.00 90.69 90 ASP A O 1
ATOM 722 N N . GLU A 1 91 ? 4.224 0.442 -0.370 1.00 91.69 91 GLU A N 1
ATOM 723 C CA . GLU A 1 91 ? 5.0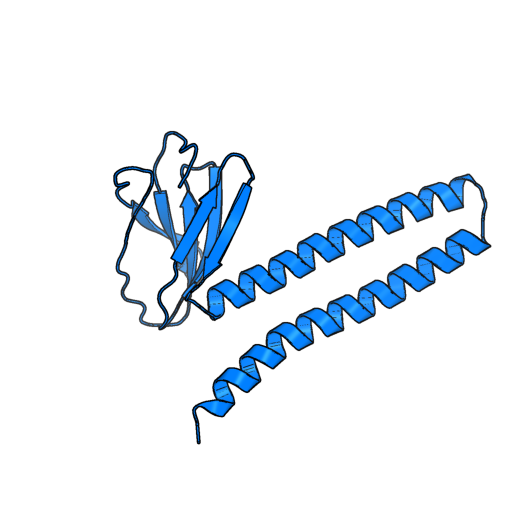06 1.518 -0.996 1.00 91.69 91 GLU A CA 1
ATOM 724 C C . GLU A 1 91 ? 6.164 0.963 -1.841 1.00 91.69 91 GLU A C 1
ATOM 726 O O . GLU A 1 91 ? 6.351 1.371 -2.991 1.00 91.69 91 GLU A O 1
ATOM 731 N N . LEU A 1 92 ? 6.905 -0.027 -1.322 1.00 92.88 92 LEU A N 1
ATOM 732 C CA . LEU A 1 92 ? 7.938 -0.715 -2.104 1.00 92.88 92 LEU A CA 1
ATOM 733 C C . LEU A 1 92 ? 7.369 -1.393 -3.353 1.00 92.88 92 LEU A C 1
ATOM 735 O O . LEU A 1 92 ? 8.039 -1.429 -4.387 1.00 92.88 92 LEU A O 1
ATOM 739 N N . THR A 1 93 ? 6.165 -1.953 -3.255 1.00 91.25 93 THR A N 1
ATOM 740 C CA . THR A 1 93 ? 5.497 -2.640 -4.365 1.00 91.25 93 THR A CA 1
ATOM 741 C C . THR A 1 93 ? 5.067 -1.649 -5.444 1.00 91.25 93 THR A C 1
ATOM 743 O O . THR A 1 93 ? 5.319 -1.891 -6.626 1.00 91.25 93 THR A O 1
ATOM 746 N N . VAL A 1 94 ? 4.482 -0.512 -5.052 1.00 92.69 94 VAL A N 1
ATOM 747 C CA . VAL A 1 94 ? 4.106 0.572 -5.973 1.00 92.69 94 VAL A CA 1
ATOM 748 C C . VAL A 1 94 ? 5.338 1.103 -6.695 1.00 92.69 94 VAL A C 1
ATOM 750 O O . VAL A 1 94 ? 5.370 1.099 -7.925 1.00 92.69 94 VAL A O 1
ATOM 753 N N . LYS A 1 95 ? 6.390 1.455 -5.950 1.00 92.69 95 LYS A N 1
ATOM 754 C CA . LYS A 1 95 ? 7.637 1.960 -6.530 1.00 92.69 95 LYS A CA 1
ATOM 755 C C . LYS A 1 95 ? 8.259 0.967 -7.514 1.00 92.69 95 LYS A C 1
ATOM 757 O O . LYS A 1 95 ? 8.670 1.340 -8.608 1.00 92.69 95 LYS A O 1
ATOM 762 N N . TYR A 1 96 ? 8.293 -0.315 -7.154 1.00 94.12 96 TYR A N 1
ATOM 763 C CA . TYR A 1 96 ? 8.804 -1.359 -8.040 1.00 94.12 96 TYR A CA 1
ATOM 764 C C . TYR A 1 96 ? 7.985 -1.486 -9.334 1.00 94.12 96 TYR A C 1
ATOM 766 O O . TYR A 1 96 ? 8.543 -1.696 -10.416 1.00 94.12 96 TYR A O 1
ATOM 774 N N . GLN A 1 97 ? 6.661 -1.341 -9.249 1.00 94.25 97 GLN A N 1
ATOM 775 C CA . GLN A 1 97 ? 5.783 -1.358 -10.416 1.00 94.25 97 GLN A CA 1
ATOM 776 C C . GLN A 1 97 ? 6.001 -0.136 -11.321 1.00 94.25 97 GLN A C 1
ATOM 778 O O . GLN A 1 97 ? 5.985 -0.283 -12.546 1.00 94.25 97 GLN A O 1
ATOM 783 N N . GLU A 1 98 ? 6.221 1.046 -10.744 1.00 95.75 98 GLU A N 1
ATOM 784 C CA . GLU A 1 98 ? 6.562 2.271 -11.478 1.00 95.75 98 GLU A CA 1
ATOM 785 C C . GLU A 1 98 ? 7.888 2.115 -12.232 1.00 95.75 98 GLU A C 1
ATOM 787 O O . GLU A 1 98 ? 7.909 2.256 -13.456 1.00 95.75 98 GLU A O 1
ATOM 792 N N . GLU A 1 99 ? 8.958 1.701 -11.547 1.00 95.06 99 GLU A N 1
ATOM 793 C CA . GLU A 1 99 ? 10.274 1.454 -12.159 1.00 95.06 99 GLU A CA 1
ATOM 794 C C . GLU A 1 99 ? 10.190 0.384 -13.270 1.00 95.06 99 GLU A C 1
ATOM 796 O O . GLU A 1 99 ? 10.777 0.523 -14.347 1.00 95.06 99 GLU A O 1
ATOM 801 N N . THR A 1 100 ? 9.379 -0.660 -13.065 1.00 95.69 100 THR A N 1
ATOM 802 C CA . THR A 1 100 ? 9.110 -1.683 -14.089 1.00 95.69 100 THR A CA 1
ATOM 803 C C . THR A 1 100 ? 8.436 -1.089 -15.329 1.00 95.69 100 THR A C 1
ATOM 805 O O . THR A 1 100 ? 8.780 -1.445 -16.461 1.00 95.69 100 THR A O 1
ATOM 808 N N . ASN A 1 101 ? 7.470 -0.187 -15.150 1.00 96.88 101 ASN A N 1
ATOM 809 C CA . ASN A 1 101 ? 6.774 0.464 -16.260 1.00 96.88 101 ASN A CA 1
ATOM 810 C C . ASN A 1 101 ? 7.707 1.391 -17.052 1.00 96.88 101 ASN A C 1
ATOM 812 O O . ASN A 1 101 ? 7.637 1.427 -18.287 1.00 96.88 101 ASN A O 1
ATOM 816 N N . GLU A 1 102 ? 8.606 2.094 -16.364 1.00 96.62 102 GLU A N 1
ATOM 817 C CA . GLU A 1 102 ? 9.637 2.928 -16.988 1.00 96.62 102 GLU A CA 1
ATOM 818 C C . GLU A 1 102 ? 10.603 2.087 -17.829 1.00 96.62 102 GLU A C 1
ATOM 820 O O . GLU A 1 102 ? 10.806 2.380 -19.012 1.00 96.62 102 GLU A O 1
ATOM 825 N N . LEU A 1 103 ? 11.127 0.989 -17.273 1.00 96.75 103 LEU A N 1
ATOM 826 C CA . LEU A 1 103 ? 12.022 0.081 -17.999 1.00 96.75 103 LEU A CA 1
ATOM 827 C C . LEU A 1 103 ? 11.337 -0.561 -19.208 1.00 96.75 103 LEU A C 1
ATOM 829 O O . LEU A 1 103 ? 11.944 -0.661 -20.275 1.00 96.75 103 LEU A O 1
ATOM 833 N N . ASN A 1 104 ? 10.067 -0.954 -19.079 1.00 96.50 104 ASN A N 1
ATOM 834 C CA . ASN A 1 104 ? 9.291 -1.478 -20.203 1.00 96.50 104 ASN A CA 1
ATOM 835 C C . ASN A 1 104 ? 9.149 -0.436 -21.317 1.00 96.50 104 ASN A C 1
ATOM 837 O O . ASN A 1 104 ? 9.345 -0.755 -22.490 1.00 96.50 104 ASN A O 1
ATOM 841 N N . SER A 1 105 ? 8.852 0.814 -20.960 1.00 97.56 105 SER A N 1
ATOM 842 C CA . SER A 1 105 ? 8.732 1.911 -21.926 1.00 97.56 105 SER A CA 1
ATOM 843 C C . SER A 1 105 ? 10.057 2.158 -22.655 1.00 97.56 105 SER A C 1
ATOM 845 O O . SER A 1 105 ? 10.087 2.174 -23.888 1.00 97.56 105 SER A O 1
ATOM 847 N N . ALA A 1 106 ? 11.165 2.234 -21.910 1.00 97.19 106 ALA A N 1
ATOM 848 C CA . ALA A 1 106 ? 12.508 2.383 -22.468 1.00 97.19 106 ALA A CA 1
ATOM 849 C C . ALA A 1 106 ? 12.901 1.198 -23.369 1.00 97.19 106 ALA A C 1
ATOM 851 O O . ALA A 1 106 ? 13.536 1.378 -24.411 1.00 97.19 106 ALA A O 1
ATOM 852 N N . PHE A 1 107 ? 12.498 -0.023 -23.004 1.00 97.75 107 PHE A N 1
ATOM 853 C CA . PHE A 1 107 ? 12.771 -1.225 -23.790 1.00 97.75 107 PHE A CA 1
ATOM 854 C C . PHE A 1 107 ? 12.105 -1.159 -25.167 1.00 97.75 107 PHE A C 1
ATOM 856 O O . PHE A 1 107 ? 12.745 -1.448 -26.181 1.00 97.75 107 PHE A O 1
ATOM 863 N N . TYR A 1 108 ? 10.830 -0.760 -25.226 1.00 96.94 108 TYR A N 1
ATOM 864 C CA . TYR A 1 108 ? 10.111 -0.618 -26.494 1.00 96.94 108 TYR A CA 1
ATOM 865 C C . TYR A 1 108 ? 10.712 0.473 -27.387 1.00 96.94 108 TYR A C 1
ATOM 867 O O . TYR A 1 108 ? 10.797 0.289 -28.607 1.00 96.94 108 TYR A O 1
ATOM 875 N N . GLU A 1 109 ? 11.169 1.578 -26.797 1.00 97.75 109 GLU A N 1
ATOM 876 C CA . GLU A 1 109 ? 11.865 2.644 -27.520 1.00 97.75 109 GLU A CA 1
ATOM 877 C C . GLU A 1 109 ? 13.179 2.135 -28.133 1.00 97.75 109 GLU A C 1
ATOM 879 O O . GLU A 1 109 ? 13.383 2.254 -29.345 1.00 97.75 109 GLU A O 1
ATOM 884 N N . ALA A 1 110 ? 14.019 1.467 -27.336 1.00 97.56 110 ALA A N 1
ATOM 885 C CA . ALA A 1 110 ? 15.287 0.894 -27.791 1.00 97.56 110 ALA A CA 1
ATOM 886 C C . ALA A 1 110 ? 15.087 -0.163 -28.893 1.00 97.56 110 ALA A C 1
ATOM 888 O O . ALA A 1 110 ? 15.793 -0.170 -29.906 1.00 97.56 110 ALA A O 1
ATOM 889 N N . MET A 1 111 ? 14.068 -1.017 -28.752 1.00 95.81 111 MET A N 1
ATOM 890 C CA . MET A 1 111 ? 13.689 -1.997 -29.774 1.00 95.81 111 MET A CA 1
ATOM 891 C C . MET A 1 111 ? 13.264 -1.333 -31.088 1.00 95.81 111 MET A C 1
ATOM 893 O O . MET A 1 111 ? 13.671 -1.780 -32.163 1.00 95.81 111 MET A O 1
ATOM 897 N N . THR A 1 112 ? 12.482 -0.253 -31.016 1.00 97.25 112 THR A N 1
ATOM 898 C CA . THR A 1 112 ? 12.040 0.511 -32.195 1.00 97.25 112 THR A CA 1
ATOM 899 C C . THR A 1 112 ? 13.220 1.193 -32.889 1.00 97.25 112 THR A C 1
ATOM 901 O O . THR A 1 112 ? 13.313 1.170 -34.118 1.00 97.25 112 THR A O 1
ATOM 904 N N . ALA A 1 113 ? 14.162 1.724 -32.107 1.00 97.62 113 ALA A N 1
ATOM 905 C CA . ALA A 1 113 ? 15.412 2.308 -32.590 1.00 97.62 113 ALA A CA 1
ATOM 906 C C . ALA A 1 113 ? 16.427 1.263 -33.099 1.00 97.62 113 ALA A C 1
ATOM 908 O O . ALA A 1 113 ? 17.429 1.634 -33.711 1.00 97.62 113 ALA A O 1
ATOM 909 N N . LYS A 1 114 ? 16.160 -0.038 -32.897 1.00 97.31 114 LYS A N 1
ATOM 910 C CA . LYS A 1 114 ? 17.076 -1.162 -33.169 1.00 97.31 114 LYS A CA 1
ATOM 911 C C . LYS A 1 114 ? 18.406 -1.056 -32.413 1.00 97.31 114 LYS A C 1
ATOM 913 O O . LYS A 1 114 ? 19.413 -1.600 -32.864 1.00 97.31 114 LYS A O 1
ATOM 918 N N . ASP A 1 115 ? 18.394 -0.401 -31.259 1.00 97.62 115 ASP A N 1
ATOM 919 C CA . ASP A 1 115 ? 19.562 -0.212 -30.407 1.00 97.62 115 ASP A CA 1
ATOM 920 C C . ASP A 1 115 ? 19.753 -1.437 -29.502 1.00 97.62 115 ASP A C 1
ATOM 922 O O . ASP A 1 115 ? 19.132 -1.575 -28.447 1.00 97.62 115 ASP A O 1
ATOM 926 N N . GLN A 1 116 ? 20.572 -2.383 -29.964 1.00 95.50 116 GLN A N 1
ATOM 927 C CA . GLN A 1 116 ? 20.816 -3.635 -29.243 1.00 95.50 116 GLN A CA 1
ATOM 928 C C . GLN A 1 116 ? 21.626 -3.431 -27.959 1.00 95.50 116 GLN A C 1
ATOM 930 O O . GLN A 1 116 ? 21.405 -4.162 -26.993 1.00 95.50 116 GLN A O 1
ATOM 935 N N . ASP A 1 117 ? 22.513 -2.435 -27.928 1.00 97.38 117 ASP A N 1
ATOM 936 C CA . ASP A 1 117 ? 23.316 -2.133 -26.743 1.00 97.38 117 ASP A CA 1
ATOM 937 C C . ASP A 1 117 ? 22.409 -1.581 -25.638 1.00 97.38 117 ASP A C 1
ATOM 939 O O . ASP A 1 117 ? 22.457 -2.046 -24.497 1.00 97.38 117 ASP A O 1
ATOM 943 N N . LYS A 1 118 ? 21.483 -0.679 -25.994 1.00 97.19 118 LYS A N 1
ATOM 944 C CA . LYS A 1 118 ? 20.500 -0.147 -25.046 1.00 97.19 118 LYS A CA 1
ATOM 945 C C . LYS A 1 118 ? 19.527 -1.213 -24.548 1.00 97.19 118 LYS A C 1
ATOM 947 O O . LYS A 1 118 ? 19.198 -1.243 -23.364 1.00 97.19 118 LYS A O 1
ATOM 952 N N . VAL A 1 119 ? 19.093 -2.122 -25.422 1.00 97.38 119 VAL A N 1
ATOM 953 C CA . VAL A 1 119 ? 18.267 -3.273 -25.024 1.00 97.38 119 VAL A CA 1
ATOM 954 C C . VAL A 1 119 ? 18.981 -4.138 -23.982 1.00 97.38 119 VAL A C 1
ATOM 956 O O . VAL A 1 119 ? 18.343 -4.594 -23.031 1.00 97.38 119 VAL A O 1
ATOM 959 N N . GLN A 1 120 ? 20.285 -4.369 -24.143 1.00 97.50 120 GLN A N 1
ATOM 960 C CA . GLN A 1 120 ? 21.067 -5.147 -23.186 1.00 97.50 120 GLN A CA 1
ATOM 961 C C . GLN A 1 120 ? 21.228 -4.408 -21.848 1.00 97.50 120 GLN A C 1
ATOM 963 O O . GLN A 1 120 ? 20.997 -5.011 -20.801 1.00 97.50 120 GLN A O 1
ATOM 968 N N . GLU A 1 121 ? 21.514 -3.104 -21.873 1.00 97.50 121 GLU A N 1
ATOM 969 C CA . GLU A 1 121 ? 21.598 -2.264 -20.667 1.00 97.50 121 GLU A CA 1
ATOM 970 C C . GLU A 1 121 ? 20.294 -2.307 -19.849 1.00 97.50 121 GLU A C 1
ATOM 972 O O . GLU A 1 121 ? 20.318 -2.507 -18.636 1.00 97.50 121 GLU A O 1
ATOM 977 N N . ILE A 1 122 ? 19.139 -2.193 -20.512 1.00 97.56 122 ILE A N 1
ATOM 978 C CA . ILE A 1 122 ? 17.823 -2.224 -19.853 1.00 97.56 122 ILE A CA 1
ATOM 979 C C . ILE A 1 122 ? 17.559 -3.583 -19.192 1.00 97.56 122 ILE A C 1
ATOM 981 O O . ILE A 1 122 ? 16.992 -3.647 -18.101 1.00 97.56 122 ILE A O 1
ATOM 985 N N . ARG A 1 123 ? 17.992 -4.687 -19.813 1.00 94.75 123 ARG A N 1
ATOM 986 C CA . ARG A 1 123 ? 17.864 -6.029 -19.217 1.00 94.75 123 ARG A CA 1
ATOM 987 C C . ARG A 1 123 ? 18.700 -6.175 -17.951 1.00 94.75 123 ARG A C 1
ATOM 989 O O . ARG A 1 123 ? 18.248 -6.803 -16.996 1.00 94.75 123 ARG A O 1
ATOM 996 N N . GLU A 1 124 ? 19.899 -5.603 -17.939 1.00 97.38 124 GLU A N 1
ATOM 997 C CA . GLU A 1 124 ? 20.764 -5.587 -16.757 1.00 97.38 124 GLU A CA 1
ATOM 998 C C . GLU A 1 124 ? 20.160 -4.726 -15.643 1.00 97.38 124 GLU A C 1
ATOM 1000 O O . GLU A 1 124 ? 20.089 -5.174 -14.499 1.00 97.38 124 GLU A O 1
ATOM 1005 N N . GLN A 1 125 ? 19.626 -3.549 -15.981 1.00 96.56 125 GLN A N 1
ATOM 1006 C CA . GLN A 1 125 ? 18.906 -2.689 -15.036 1.00 96.56 125 GLN A CA 1
ATOM 1007 C C . GLN A 1 125 ? 17.698 -3.404 -14.422 1.00 96.56 125 GLN A C 1
ATOM 1009 O O . GLN A 1 125 ? 17.542 -3.384 -13.204 1.00 96.56 125 GLN A O 1
ATOM 1014 N N . ALA A 1 126 ? 16.896 -4.104 -15.230 1.00 95.00 126 ALA A N 1
ATOM 1015 C CA . ALA A 1 126 ? 15.760 -4.883 -14.740 1.00 95.00 126 ALA A CA 1
ATOM 1016 C C . ALA A 1 126 ? 16.187 -6.008 -13.779 1.00 95.00 126 ALA A C 1
ATOM 1018 O O . ALA A 1 126 ? 15.522 -6.248 -12.771 1.00 95.00 126 ALA A O 1
ATOM 1019 N N . MET A 1 127 ? 17.311 -6.682 -14.055 1.00 95.31 127 MET A N 1
ATOM 1020 C CA . MET A 1 127 ? 17.858 -7.710 -13.162 1.00 95.31 127 MET A CA 1
ATOM 1021 C C . MET A 1 127 ? 18.288 -7.116 -11.814 1.00 95.31 127 MET A C 1
ATOM 1023 O O . MET A 1 127 ? 17.916 -7.644 -10.766 1.00 95.31 127 MET A O 1
ATOM 1027 N N . VAL A 1 128 ? 19.034 -6.007 -11.838 1.00 96.00 128 VAL A N 1
ATOM 1028 C CA . VAL A 1 128 ? 19.485 -5.305 -10.625 1.00 96.00 128 VAL A CA 1
ATOM 1029 C C . VAL A 1 128 ? 18.295 -4.772 -9.825 1.00 96.00 128 VAL A C 1
ATOM 1031 O O . VAL A 1 128 ? 18.252 -4.945 -8.610 1.00 96.00 128 VAL A O 1
ATOM 1034 N N . MET A 1 129 ? 17.300 -4.189 -10.494 1.00 94.75 129 MET A N 1
ATOM 1035 C CA . MET A 1 129 ? 16.058 -3.719 -9.875 1.00 94.75 129 MET A CA 1
ATOM 1036 C C . MET A 1 129 ? 15.336 -4.853 -9.134 1.00 94.75 129 MET A C 1
ATOM 1038 O O . MET A 1 129 ? 14.968 -4.691 -7.971 1.00 94.75 129 MET A O 1
ATOM 1042 N N . GLY A 1 130 ? 15.194 -6.025 -9.765 1.00 91.69 130 GLY A N 1
ATOM 1043 C CA . GLY A 1 130 ? 14.585 -7.200 -9.134 1.00 91.69 130 GLY A CA 1
ATOM 1044 C C . GLY A 1 130 ? 15.337 -7.676 -7.885 1.00 91.69 130 GLY A C 1
ATOM 1045 O O . GLY A 1 130 ? 14.711 -8.010 -6.879 1.00 91.69 130 GLY A O 1
ATOM 1046 N N . MET A 1 131 ? 16.674 -7.666 -7.917 1.00 93.19 131 MET A N 1
ATOM 1047 C CA . MET A 1 131 ? 17.502 -8.004 -6.751 1.00 93.19 131 MET A CA 1
ATOM 1048 C C . MET A 1 131 ? 17.321 -6.991 -5.615 1.00 93.19 131 MET A C 1
ATOM 1050 O O . MET A 1 131 ? 17.047 -7.386 -4.482 1.00 93.19 131 MET A O 1
ATOM 1054 N N . ASN A 1 132 ? 17.399 -5.695 -5.928 1.00 93.25 132 ASN A N 1
ATOM 1055 C CA . ASN A 1 132 ? 17.252 -4.622 -4.946 1.00 93.25 132 ASN A CA 1
ATOM 1056 C C . ASN A 1 132 ? 15.869 -4.640 -4.283 1.00 93.25 132 ASN A C 1
ATOM 1058 O O . ASN A 1 132 ? 15.761 -4.430 -3.078 1.00 93.25 132 ASN A O 1
ATOM 1062 N N . HIS A 1 133 ? 14.803 -4.914 -5.040 1.00 92.06 133 HIS A N 1
ATOM 1063 C CA . HIS A 1 133 ? 13.459 -5.023 -4.474 1.00 92.06 133 HIS A CA 1
ATOM 1064 C C . HIS A 1 133 ? 13.367 -6.157 -3.442 1.00 92.06 133 HIS A C 1
ATOM 1066 O O . HIS A 1 133 ? 12.864 -5.947 -2.338 1.00 92.06 133 HIS A O 1
ATOM 1072 N N . ALA A 1 134 ? 13.917 -7.335 -3.757 1.00 90.25 134 ALA A N 1
ATOM 1073 C CA . ALA A 1 134 ? 13.944 -8.461 -2.825 1.00 90.25 134 ALA A CA 1
ATOM 1074 C C . ALA A 1 134 ? 14.742 -8.146 -1.544 1.00 90.25 134 ALA A C 1
ATOM 1076 O O . ALA A 1 134 ? 14.318 -8.520 -0.447 1.00 90.25 134 ALA A O 1
ATOM 1077 N N . GLU A 1 135 ? 15.871 -7.442 -1.668 1.00 93.25 135 GLU A N 1
ATOM 1078 C CA . GLU A 1 135 ? 16.664 -6.986 -0.519 1.00 93.25 135 GLU A CA 1
ATOM 1079 C C . GLU A 1 135 ? 15.904 -5.960 0.328 1.00 93.25 135 GLU A C 1
ATOM 1081 O O . GLU A 1 135 ? 15.800 -6.136 1.540 1.00 93.25 135 GLU A O 1
ATOM 1086 N N . ASN A 1 136 ? 15.276 -4.961 -0.294 1.00 91.44 136 ASN A N 1
ATOM 1087 C CA . ASN A 1 136 ? 14.503 -3.937 0.411 1.00 91.44 136 ASN A CA 1
ATOM 1088 C C . ASN A 1 136 ? 13.333 -4.540 1.207 1.00 91.44 136 ASN A C 1
ATOM 1090 O O . ASN A 1 136 ? 13.133 -4.192 2.372 1.00 91.44 136 ASN A O 1
ATOM 1094 N N . VAL A 1 137 ? 12.589 -5.484 0.618 1.00 90.62 137 VAL A N 1
ATOM 1095 C CA . VAL A 1 137 ? 11.505 -6.196 1.320 1.00 90.62 137 VAL A CA 1
ATOM 1096 C C . VAL A 1 137 ? 12.060 -6.977 2.513 1.00 90.62 137 VAL A C 1
ATOM 1098 O O . VAL A 1 137 ? 11.513 -6.912 3.617 1.00 90.62 137 VAL A O 1
ATOM 1101 N N . LYS A 1 138 ? 13.175 -7.693 2.324 1.00 90.12 138 LYS A N 1
ATOM 1102 C CA . LYS A 1 138 ? 13.830 -8.440 3.403 1.00 90.12 138 LYS A CA 1
ATOM 1103 C C . LYS A 1 138 ? 14.294 -7.518 4.530 1.00 90.12 138 LYS A C 1
ATOM 1105 O O . LYS A 1 138 ? 14.123 -7.877 5.696 1.00 90.12 138 LYS A O 1
ATOM 1110 N N . ASP A 1 139 ? 14.863 -6.364 4.207 1.00 90.25 139 ASP A N 1
ATOM 1111 C CA . ASP A 1 139 ? 15.358 -5.395 5.184 1.00 90.25 139 ASP A CA 1
ATOM 1112 C C . ASP A 1 139 ? 14.225 -4.810 6.023 1.00 90.25 139 ASP A C 1
ATOM 1114 O O . ASP A 1 139 ? 14.346 -4.726 7.247 1.00 90.25 139 ASP A O 1
ATOM 1118 N N . ILE A 1 140 ? 13.101 -4.468 5.392 1.00 87.69 140 ILE A N 1
ATOM 1119 C CA . ILE A 1 140 ? 11.906 -3.973 6.085 1.00 87.69 140 ILE A CA 1
ATOM 1120 C C . ILE A 1 140 ? 11.363 -5.031 7.059 1.00 87.69 140 ILE A C 1
ATOM 1122 O O . ILE A 1 140 ? 11.124 -4.733 8.231 1.00 87.69 140 ILE A O 1
ATOM 1126 N N . ILE A 1 141 ? 11.267 -6.292 6.626 1.00 85.69 141 ILE A N 1
ATOM 1127 C CA . ILE A 1 141 ? 10.837 -7.399 7.495 1.00 85.69 141 ILE A CA 1
ATOM 1128 C C . ILE A 1 141 ? 11.854 -7.656 8.624 1.00 85.69 141 ILE A C 1
ATOM 1130 O O . ILE A 1 141 ? 11.470 -7.917 9.767 1.00 85.69 141 ILE A O 1
ATOM 1134 N N . SER A 1 142 ? 13.155 -7.588 8.330 1.00 84.94 142 SER A N 1
ATOM 1135 C CA . SER A 1 142 ? 14.224 -7.906 9.291 1.00 84.94 142 SER A CA 1
ATOM 1136 C C . SER A 1 142 ? 14.345 -6.854 10.390 1.00 84.94 142 SER A C 1
ATOM 1138 O O . SER A 1 142 ? 14.420 -7.221 11.563 1.00 84.94 142 SER A O 1
ATOM 1140 N N . LYS A 1 143 ? 14.254 -5.562 10.043 1.00 75.19 143 LYS A N 1
ATOM 1141 C CA . LYS A 1 143 ? 14.217 -4.459 11.018 1.00 75.19 143 LYS A CA 1
ATOM 1142 C C . LYS A 1 143 ? 13.106 -4.654 12.052 1.00 75.19 143 LYS A C 1
ATOM 1144 O O . LYS A 1 143 ? 13.311 -4.388 13.232 1.00 75.19 143 LYS A O 1
ATOM 1149 N N . ARG A 1 144 ? 11.958 -5.209 11.649 1.00 68.56 144 ARG A N 1
ATOM 1150 C CA . ARG A 1 144 ? 10.855 -5.533 12.568 1.00 68.56 144 ARG A CA 1
ATOM 1151 C C . ARG A 1 144 ? 11.194 -6.694 13.511 1.00 68.56 144 ARG A C 1
ATOM 1153 O O . ARG A 1 144 ? 10.864 -6.645 14.694 1.00 68.56 144 ARG A O 1
ATOM 1160 N N . LYS A 1 145 ? 11.874 -7.734 13.017 1.00 61.84 145 LYS A N 1
ATOM 1161 C CA . LYS A 1 145 ? 12.274 -8.892 13.837 1.00 61.84 145 LYS A CA 1
ATOM 1162 C C . LYS A 1 145 ? 13.302 -8.517 14.911 1.00 61.84 145 LYS A C 1
ATOM 1164 O O . LYS A 1 145 ? 13.242 -9.045 16.017 1.00 61.84 145 LYS A O 1
ATOM 1169 N N . GLU A 1 146 ? 14.213 -7.596 14.607 1.00 54.44 146 GLU A N 1
ATOM 1170 C CA . GLU A 1 146 ? 15.220 -7.106 15.558 1.00 54.44 146 GLU A CA 1
ATOM 1171 C C . GLU A 1 146 ? 14.622 -6.216 16.652 1.00 54.44 146 GLU A C 1
ATOM 1173 O O . GLU A 1 146 ? 15.042 -6.315 17.808 1.00 54.44 146 GLU A O 1
ATOM 1178 N N . VAL A 1 147 ? 13.599 -5.418 16.320 1.00 51.97 147 VAL A N 1
ATOM 1179 C CA . VAL A 1 147 ? 12.847 -4.630 17.308 1.00 51.97 147 VAL A CA 1
ATOM 1180 C C . VAL A 1 147 ? 12.149 -5.540 18.318 1.00 51.97 147 VAL A C 1
ATOM 1182 O O . VAL A 1 147 ? 12.153 -5.203 19.489 1.00 51.97 147 VAL A O 1
ATOM 1185 N N . LEU A 1 148 ? 11.626 -6.707 17.924 1.00 48.69 148 LEU A N 1
ATOM 1186 C CA . LEU A 1 148 ? 10.977 -7.653 18.850 1.00 48.69 148 LEU A CA 1
ATOM 1187 C C . LEU A 1 148 ? 11.963 -8.413 19.760 1.00 48.69 148 LEU A C 1
ATOM 1189 O O . LEU A 1 148 ? 11.586 -8.830 20.852 1.00 48.69 148 LEU A O 1
ATOM 1193 N N . LEU A 1 149 ? 13.219 -8.585 19.337 1.00 46.62 149 LEU A N 1
ATOM 1194 C CA . LEU A 1 149 ? 14.251 -9.270 20.129 1.00 46.62 149 LEU A CA 1
ATOM 1195 C C . LEU A 1 149 ? 14.873 -8.372 21.211 1.00 46.62 149 LEU A C 1
ATOM 1197 O O . LEU A 1 149 ? 15.278 -8.881 22.248 1.00 4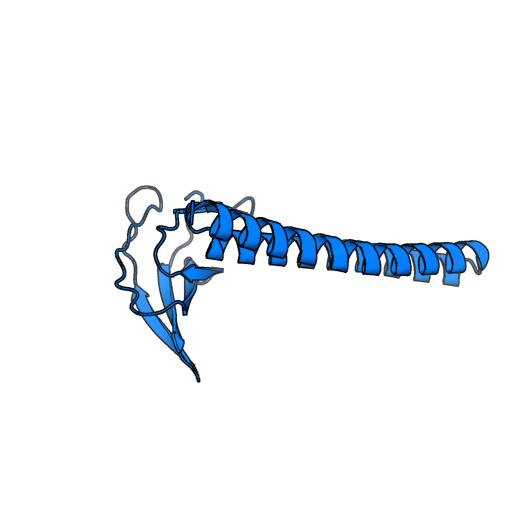6.62 149 LEU A O 1
ATOM 1201 N N . HIS A 1 150 ? 14.887 -7.049 21.021 1.00 44.16 150 HIS A N 1
ATOM 1202 C CA . HIS A 1 150 ? 15.438 -6.096 21.998 1.00 44.16 150 HIS A CA 1
ATOM 1203 C C . HIS A 1 150 ? 14.529 -5.822 23.218 1.00 44.16 150 HIS A C 1
ATOM 1205 O O . HIS A 1 150 ? 14.897 -5.023 24.071 1.00 44.16 150 HIS A O 1
ATOM 1211 N N . TRP A 1 151 ? 13.368 -6.482 23.328 1.00 36.06 151 TRP A N 1
ATOM 1212 C CA . TRP A 1 151 ? 12.485 -6.428 24.511 1.00 36.06 151 TRP A CA 1
ATOM 1213 C C . TRP A 1 151 ? 12.530 -7.708 25.365 1.00 36.06 151 TRP A C 1
ATOM 1215 O O . TRP A 1 151 ? 11.688 -7.887 26.243 1.00 36.06 151 TRP A O 1
ATOM 1225 N N . GLN A 1 152 ? 13.482 -8.612 25.105 1.00 41.41 152 GLN A N 1
ATOM 1226 C CA . GLN A 1 152 ? 13.695 -9.824 25.910 1.00 41.41 152 GLN A CA 1
ATOM 1227 C C . GLN A 1 152 ? 14.935 -9.766 26.821 1.00 41.41 152 GLN A C 1
ATOM 1229 O O . GLN A 1 152 ? 15.205 -10.759 27.497 1.00 41.41 152 GLN A O 1
ATOM 1234 N N . ASP A 1 153 ? 15.622 -8.619 26.891 1.00 37.47 153 ASP A N 1
ATOM 1235 C CA . ASP A 1 153 ? 16.763 -8.370 27.788 1.00 37.47 153 ASP A CA 1
ATOM 1236 C C . ASP A 1 153 ? 16.436 -7.338 28.884 1.00 37.47 153 ASP A C 1
ATOM 1238 O O . ASP A 1 153 ? 15.856 -6.275 28.558 1.00 37.47 153 ASP A O 1
#

Foldseek 3Di:
DPPADDAWWWKWWDDPPDIGTDDTFDADPPRDTDDDDDAPDWTKMWTQRRVPDIQIATDDPWDKDWDADPVVRDIDIDTDLRSVLVVQLVVLVVVLVVVVVVLVVQLVVCVVVVPVVSNVVSVVVNVVSVVVSVVSNVVSVVVVVVVVVVVVD